Protein AF-A0A937SSM0-F1 (afdb_monomer_lite)

pLDDT: mean 74.32, std 18.33, range [33.81, 95.62]

Foldseek 3Di:
DDDPPVPPPVPVPLPPLLVLLVVLCVLLLHDSLLLLQLLVCVVVVDGDDPVVSVVQVVCCVPVVDHDPSSSVVSVVSVVCVVVVNDDSVVSVRDPNPDPPCPPCNVVVVVVVVVVVVVVVVVVVPPPPVVVVPPPPQDDDDDDCPPVVVVVCVVVVHDDDDSVVRVPDPDDDDDDDDDD

Sequence (179 aa):
MRLLRPDIDEIDEVPDDCRQVIKAADALGIGEYDFFKLAYRHWSGREIDDKRLEKAFVAYMFYQKIPPWARHFARRVETLDLYGRLDPKALGAPPRRLPPPPENGRLSLALMAAAMIIFFTALANTDSDLIDTASVGCPGATGMRFFETWAYMISGKRPPPCDAYRRLPDELPGDDGGK

Radius of gyration: 32.9 Å; chains: 1; bounding box: 80×63×78 Å

Secondary structure (DSSP, 8-state):
-------S-------HHHHHHHHHHHHHT--HHHHHHHHHHHHHSSPPPHHHHHHHHHHHHHH----HHHHHHHHHHHHHHHTT---TTTTTPPPP-PPPPPTTHHHHHHHHHHHHHHHHHHHHS--THHHHT----SSS-SS-HHHHHHHHHHHTPPPPPGGGGGG------------

Structure (mmCIF, N/CA/C/O backbone):
data_AF-A0A937SSM0-F1
#
_entry.id   AF-A0A937SSM0-F1
#
loop_
_atom_site.group_PDB
_atom_site.id
_atom_site.type_symbol
_atom_site.label_atom_id
_atom_site.label_alt_id
_atom_site.label_comp_id
_atom_site.label_asym_id
_atom_site.label_entity_id
_atom_site.label_seq_id
_atom_site.pdbx_PDB_ins_code
_atom_site.Cartn_x
_atom_site.Cartn_y
_atom_site.Cartn_z
_atom_site.occupancy
_atom_site.B_iso_or_equiv
_atom_site.auth_seq_id
_atom_site.auth_comp_id
_atom_site.auth_asym_id
_atom_site.auth_atom_id
_atom_site.pdbx_PDB_model_num
ATOM 1 N N . MET A 1 1 ? -36.282 -12.442 -37.070 1.00 43.47 1 MET A N 1
ATOM 2 C CA . MET A 1 1 ? -34.929 -13.014 -36.915 1.00 43.47 1 MET A CA 1
ATOM 3 C C . MET A 1 1 ? -33.992 -11.867 -36.556 1.00 43.47 1 MET A C 1
ATOM 5 O O . MET A 1 1 ? -33.577 -11.128 -37.435 1.00 43.47 1 MET A O 1
ATOM 9 N N . ARG A 1 2 ? -33.799 -11.609 -35.257 1.00 46.62 2 ARG A N 1
ATOM 10 C CA . ARG A 1 2 ? -32.932 -10.538 -34.746 1.00 46.62 2 ARG A CA 1
ATOM 11 C C . ARG A 1 2 ? -31.809 -11.248 -34.003 1.00 46.62 2 ARG A C 1
ATOM 13 O O . ARG A 1 2 ? -32.086 -11.964 -33.046 1.00 46.62 2 ARG A O 1
ATOM 20 N N . LEU A 1 3 ? -30.595 -11.147 -34.532 1.00 50.75 3 LEU A N 1
ATOM 21 C CA . LEU A 1 3 ? -29.396 -11.688 -33.909 1.00 50.75 3 LEU A CA 1
ATOM 22 C C . LEU A 1 3 ? -29.218 -10.974 -32.565 1.00 50.75 3 LEU A C 1
ATOM 24 O O . LEU A 1 3 ? -28.873 -9.795 -32.539 1.00 50.75 3 LEU A O 1
ATOM 28 N N . LEU A 1 4 ? -29.499 -11.678 -31.468 1.00 50.88 4 LEU A N 1
ATOM 29 C CA . LEU A 1 4 ? -28.948 -11.356 -30.158 1.00 50.88 4 LEU A CA 1
ATOM 30 C C . LEU A 1 4 ? -27.438 -11.581 -30.279 1.00 50.88 4 LEU A C 1
ATOM 32 O O . LEU A 1 4 ? -26.962 -12.704 -30.126 1.00 50.88 4 LEU A O 1
ATOM 36 N N . ARG A 1 5 ? -26.691 -10.531 -30.630 1.00 51.12 5 ARG A N 1
ATOM 37 C CA . ARG A 1 5 ? -25.309 -10.451 -30.162 1.00 51.12 5 ARG A CA 1
ATOM 38 C C . ARG A 1 5 ? -25.419 -10.308 -28.645 1.00 51.12 5 ARG A C 1
ATOM 40 O O . ARG A 1 5 ? -26.101 -9.378 -28.219 1.00 51.12 5 ARG A O 1
ATOM 47 N N . PRO A 1 6 ? -24.845 -11.205 -27.833 1.00 51.69 6 PRO A N 1
ATOM 48 C CA . PRO A 1 6 ? -24.523 -10.812 -26.476 1.00 51.69 6 PRO A CA 1
ATOM 49 C C . PRO A 1 6 ? -23.529 -9.656 -26.616 1.00 51.69 6 PRO A C 1
ATOM 51 O O . PRO A 1 6 ? -22.446 -9.833 -27.181 1.00 51.69 6 PRO A O 1
ATOM 54 N N . ASP A 1 7 ? -23.973 -8.455 -26.246 1.00 54.31 7 ASP A N 1
ATOM 55 C CA . ASP A 1 7 ? -23.088 -7.308 -26.139 1.00 54.31 7 ASP A CA 1
ATOM 56 C C . ASP A 1 7 ? -21.990 -7.647 -25.134 1.00 54.31 7 ASP A C 1
ATOM 58 O O . ASP A 1 7 ? -22.179 -8.367 -24.151 1.00 54.31 7 ASP A O 1
ATOM 62 N N . ILE A 1 8 ? -20.803 -7.199 -25.498 1.00 59.50 8 ILE A N 1
ATOM 63 C CA . ILE A 1 8 ? -19.500 -7.547 -24.954 1.00 59.50 8 ILE A CA 1
ATOM 64 C C . ILE A 1 8 ? -19.301 -6.717 -23.672 1.00 59.50 8 ILE A C 1
ATOM 66 O O . ILE A 1 8 ? -18.355 -5.947 -23.552 1.00 59.50 8 ILE A O 1
ATOM 70 N N . ASP A 1 9 ? -20.244 -6.861 -22.739 1.00 50.72 9 ASP A N 1
ATOM 71 C CA . ASP A 1 9 ? -20.314 -6.128 -21.470 1.00 50.72 9 ASP A CA 1
ATOM 72 C C . ASP A 1 9 ? -20.063 -7.049 -20.265 1.00 50.72 9 ASP A C 1
ATOM 74 O O . ASP A 1 9 ? -20.101 -6.609 -19.122 1.00 50.72 9 ASP A O 1
ATOM 78 N N . GLU A 1 10 ? -19.727 -8.322 -20.495 1.00 51.94 10 GLU A N 1
ATOM 79 C CA . GLU A 1 10 ? -19.066 -9.172 -19.495 1.00 51.94 10 GLU A CA 1
ATOM 80 C C . GLU A 1 10 ? -17.566 -8.822 -19.458 1.00 51.94 10 GLU A C 1
ATOM 82 O O . GLU A 1 10 ? -16.677 -9.651 -19.635 1.00 51.94 10 GLU A O 1
ATOM 87 N N . ILE A 1 11 ? -17.280 -7.526 -19.314 1.00 54.94 11 ILE A N 1
ATOM 88 C CA . ILE A 1 11 ? -15.980 -7.052 -18.858 1.00 54.94 11 ILE A CA 1
ATOM 89 C C . ILE A 1 11 ? -15.889 -7.551 -17.423 1.00 54.94 11 ILE A C 1
ATOM 91 O O . ILE A 1 11 ? -16.809 -7.289 -16.656 1.00 54.94 11 ILE A O 1
ATOM 95 N N . ASP A 1 12 ? -14.819 -8.268 -17.081 1.00 50.62 12 ASP A N 1
ATOM 96 C CA . ASP A 1 12 ? -14.438 -8.621 -15.711 1.00 50.62 12 ASP A CA 1
ATOM 97 C C . ASP A 1 12 ? -14.648 -7.416 -14.770 1.00 50.62 12 ASP A C 1
ATOM 99 O O . ASP A 1 12 ? -13.766 -6.569 -14.585 1.00 50.62 12 ASP A O 1
ATOM 103 N N . GLU A 1 13 ? -15.846 -7.294 -14.194 1.00 55.97 13 GLU A N 1
ATOM 104 C CA . GLU A 1 13 ? -16.161 -6.266 -13.222 1.00 55.97 13 GLU A CA 1
ATOM 105 C C . GLU A 1 13 ? -15.435 -6.677 -11.954 1.00 55.97 13 GLU A C 1
ATOM 107 O O . GLU A 1 13 ? -15.909 -7.503 -11.174 1.00 55.97 13 GLU A O 1
ATOM 112 N N . VAL A 1 14 ? -14.251 -6.099 -11.745 1.00 60.19 14 VAL A N 1
ATOM 113 C CA . VAL A 1 14 ? -13.619 -6.120 -10.430 1.00 60.19 14 VAL A CA 1
ATOM 114 C C . VAL A 1 14 ? -14.696 -5.694 -9.428 1.00 60.19 14 VAL A C 1
ATOM 116 O O . VAL A 1 14 ? -15.203 -4.571 -9.556 1.00 60.19 14 VAL A O 1
ATOM 119 N N . PRO A 1 15 ? -15.059 -6.549 -8.449 1.00 69.81 15 PRO A N 1
ATOM 120 C CA . PRO A 1 15 ? -16.133 -6.265 -7.517 1.00 69.81 15 PRO A CA 1
ATOM 121 C C . PRO A 1 15 ? -15.937 -4.878 -6.922 1.00 69.81 15 PRO A C 1
ATOM 123 O O . PRO A 1 15 ? -14.824 -4.533 -6.514 1.00 69.81 15 PRO A O 1
ATOM 126 N N . ASP A 1 16 ? -17.004 -4.080 -6.875 1.00 79.38 16 ASP A N 1
ATOM 127 C CA . ASP A 1 16 ? -16.950 -2.669 -6.468 1.00 79.38 16 ASP A CA 1
ATOM 128 C C . ASP A 1 16 ? -16.172 -2.468 -5.155 1.00 79.38 16 ASP A C 1
ATOM 130 O O . ASP A 1 16 ? -15.379 -1.539 -5.006 1.00 79.38 16 ASP A O 1
ATOM 134 N N . ASP A 1 17 ? -16.304 -3.429 -4.239 1.00 81.88 17 ASP A N 1
ATOM 135 C CA . ASP A 1 17 ? -15.614 -3.430 -2.956 1.00 81.88 17 ASP A CA 1
ATOM 136 C C . ASP A 1 17 ? -14.083 -3.589 -3.070 1.00 81.88 17 ASP A C 1
ATOM 138 O O . ASP A 1 17 ? -13.355 -2.998 -2.273 1.00 81.88 17 ASP A O 1
ATOM 142 N N . CYS A 1 18 ? -13.561 -4.357 -4.037 1.00 86.06 18 CYS A N 1
ATOM 143 C CA . CYS A 1 18 ? -12.114 -4.477 -4.282 1.00 86.06 18 CYS A CA 1
ATOM 144 C C . CYS A 1 18 ? -11.549 -3.134 -4.724 1.00 86.06 18 CYS A C 1
ATOM 146 O O . CYS A 1 18 ? -10.534 -2.677 -4.198 1.00 86.06 18 CYS A O 1
ATOM 148 N N . ARG A 1 19 ? -12.265 -2.446 -5.615 1.00 88.12 19 ARG A N 1
ATOM 149 C CA . ARG A 1 19 ? -11.894 -1.102 -6.051 1.00 88.12 19 ARG A CA 1
ATOM 150 C C . ARG A 1 19 ? -11.922 -0.100 -4.893 1.00 88.12 19 ARG A C 1
ATOM 152 O O . ARG A 1 19 ? -11.024 0.735 -4.807 1.00 88.12 19 ARG A O 1
ATOM 159 N N . GLN A 1 20 ? -12.901 -0.200 -3.990 1.00 89.81 20 GLN A N 1
ATOM 160 C CA . GLN A 1 20 ? -12.967 0.630 -2.777 1.00 89.81 20 GLN A CA 1
ATOM 161 C C . GLN A 1 20 ? -11.757 0.404 -1.863 1.00 89.81 20 GLN A C 1
ATOM 163 O O . GLN A 1 20 ? -11.177 1.367 -1.369 1.00 89.81 20 GLN A O 1
ATOM 168 N N . VAL A 1 21 ? -11.339 -0.849 -1.656 1.00 91.25 21 VAL A N 1
ATOM 169 C CA . VAL A 1 21 ? -10.160 -1.174 -0.835 1.00 91.25 21 VAL A CA 1
ATOM 170 C C . VAL A 1 21 ? -8.882 -0.596 -1.442 1.00 91.25 21 VAL A C 1
ATOM 172 O O . VAL A 1 21 ? -8.114 0.039 -0.723 1.00 91.25 21 VAL A O 1
ATOM 175 N N . ILE A 1 22 ? -8.682 -0.756 -2.753 1.00 90.56 22 ILE A N 1
ATOM 176 C CA . ILE A 1 22 ? -7.508 -0.221 -3.461 1.00 90.56 22 ILE A CA 1
ATOM 177 C C . ILE A 1 22 ? -7.466 1.307 -3.346 1.00 90.56 22 ILE A C 1
ATOM 179 O O . ILE A 1 22 ? -6.449 1.870 -2.941 1.00 90.56 22 ILE A O 1
ATOM 183 N N . LYS A 1 23 ? -8.588 1.984 -3.629 1.00 90.81 23 LYS A N 1
ATOM 184 C CA . LYS A 1 23 ? -8.690 3.445 -3.493 1.00 90.81 23 LYS A CA 1
ATOM 185 C C . LYS A 1 23 ? -8.424 3.911 -2.065 1.00 90.81 23 LYS A C 1
ATOM 187 O O . LYS A 1 23 ? -7.684 4.866 -1.865 1.00 90.81 23 LYS A O 1
ATOM 192 N N . ALA A 1 24 ? -8.995 3.232 -1.072 1.00 91.44 24 ALA A N 1
ATOM 193 C CA . ALA A 1 24 ? -8.803 3.576 0.331 1.00 91.44 24 ALA A CA 1
ATOM 194 C C . ALA A 1 24 ? -7.348 3.376 0.788 1.00 91.44 24 ALA A C 1
ATOM 196 O O . ALA A 1 24 ? -6.826 4.187 1.554 1.00 91.44 24 ALA A O 1
ATOM 197 N N . ALA A 1 25 ? -6.683 2.317 0.322 1.00 91.38 25 ALA A N 1
ATOM 198 C CA . ALA A 1 25 ? -5.274 2.073 0.612 1.00 91.38 25 ALA A CA 1
ATOM 199 C C . ALA A 1 25 ? -4.375 3.158 -0.004 1.00 91.38 25 ALA A C 1
ATOM 201 O O . ALA A 1 25 ? -3.494 3.677 0.685 1.00 91.38 25 ALA A O 1
ATOM 202 N N . ASP A 1 26 ? -4.640 3.560 -1.252 1.00 89.38 26 ASP A N 1
ATOM 203 C CA . ASP A 1 26 ? -3.871 4.618 -1.915 1.00 89.38 26 ASP A CA 1
ATOM 204 C C . ASP A 1 26 ? -4.119 6.001 -1.298 1.00 89.38 26 ASP A C 1
ATOM 206 O O . ASP A 1 26 ? -3.160 6.731 -1.046 1.00 89.38 26 ASP A O 1
ATOM 210 N N . ALA A 1 27 ? -5.366 6.318 -0.925 1.00 87.94 27 ALA A N 1
ATOM 211 C CA . ALA A 1 27 ? -5.706 7.545 -0.198 1.00 87.94 27 ALA A CA 1
ATOM 212 C C . ALA A 1 27 ? -4.972 7.639 1.155 1.00 87.94 27 ALA A C 1
ATOM 214 O O . ALA A 1 27 ? -4.540 8.711 1.578 1.00 87.94 27 ALA A O 1
ATOM 215 N N . LEU A 1 28 ? -4.764 6.501 1.826 1.00 88.00 28 LEU A N 1
ATOM 216 C CA . LEU A 1 28 ? -3.950 6.411 3.043 1.00 88.00 28 LEU A CA 1
ATOM 217 C C . LEU A 1 28 ? -2.439 6.365 2.773 1.00 88.00 28 LEU A C 1
ATOM 219 O O . LEU A 1 28 ? -1.648 6.520 3.705 1.00 88.00 28 LEU A O 1
ATOM 223 N N . GLY A 1 29 ? -2.026 6.146 1.526 1.00 86.19 29 GLY A N 1
ATOM 224 C CA . GLY A 1 29 ? -0.632 6.000 1.131 1.00 86.19 29 GLY A CA 1
ATOM 225 C C . GLY A 1 29 ? 0.037 4.734 1.669 1.00 86.19 29 GLY A C 1
ATOM 226 O O . GLY A 1 29 ? 1.245 4.744 1.901 1.00 86.19 29 GLY A O 1
ATOM 227 N N . ILE A 1 30 ? -0.720 3.658 1.881 1.00 90.19 30 ILE A N 1
ATOM 228 C CA . ILE A 1 30 ? -0.220 2.387 2.426 1.00 90.19 30 ILE A CA 1
ATOM 229 C C . ILE A 1 30 ? -0.450 1.234 1.452 1.00 90.19 30 ILE A C 1
ATOM 231 O O . ILE A 1 30 ? -1.295 1.311 0.566 1.00 90.19 30 ILE A O 1
ATOM 235 N N . GLY A 1 31 ? 0.304 0.145 1.619 1.00 89.38 31 GLY A N 1
ATOM 236 C CA . GLY A 1 31 ? 0.050 -1.081 0.866 1.00 89.38 31 GLY A CA 1
ATOM 237 C C . GLY A 1 31 ? -1.251 -1.756 1.305 1.00 89.38 31 GLY A C 1
ATOM 238 O O . GLY A 1 31 ? -1.680 -1.617 2.450 1.00 89.38 31 GLY A O 1
ATOM 239 N N . GLU A 1 32 ? -1.857 -2.548 0.422 1.00 91.19 32 GLU A N 1
ATOM 240 C CA . GLU A 1 32 ? -3.101 -3.279 0.710 1.00 91.19 32 GLU A CA 1
ATOM 241 C C . GLU A 1 32 ? -2.951 -4.245 1.898 1.00 91.19 32 GLU A C 1
ATOM 243 O O . GLU A 1 32 ? -3.849 -4.371 2.728 1.00 91.19 32 GLU A O 1
ATOM 248 N N . TYR A 1 33 ? -1.788 -4.882 2.047 1.00 91.38 33 TYR A N 1
ATOM 249 C CA . TYR A 1 33 ? -1.510 -5.748 3.195 1.00 91.38 33 TYR A CA 1
ATOM 250 C C . TYR A 1 33 ? -1.517 -4.971 4.526 1.00 91.38 33 TYR A C 1
ATOM 252 O O . TYR A 1 33 ? -2.155 -5.381 5.501 1.00 91.38 33 TYR A O 1
ATOM 260 N N . ASP A 1 34 ? -0.869 -3.801 4.552 1.00 90.94 34 ASP A N 1
ATOM 261 C CA . ASP A 1 34 ? -0.860 -2.907 5.716 1.00 90.94 34 ASP A CA 1
ATOM 262 C C . ASP A 1 34 ? -2.257 -2.336 5.991 1.00 90.94 34 ASP A C 1
ATOM 264 O O . ASP A 1 34 ? -2.653 -2.195 7.150 1.00 90.94 34 ASP A O 1
ATOM 268 N N . PHE A 1 35 ? -3.036 -2.069 4.938 1.00 93.12 35 PHE A N 1
ATOM 269 C CA . PHE A 1 35 ? -4.435 -1.668 5.048 1.00 93.12 35 PHE A CA 1
ATOM 270 C C . PHE A 1 35 ? -5.269 -2.735 5.759 1.00 93.12 35 PHE A C 1
ATOM 272 O O . PHE A 1 35 ? -6.041 -2.407 6.661 1.00 93.12 35 PHE A O 1
ATOM 279 N N . PHE A 1 36 ? -5.086 -4.017 5.429 1.00 94.00 36 PHE A N 1
ATOM 280 C CA . PHE A 1 36 ? -5.801 -5.098 6.106 1.00 94.00 36 PHE A CA 1
ATOM 281 C C . PHE A 1 36 ? -5.414 -5.191 7.590 1.00 94.00 36 PHE A C 1
ATOM 283 O O . PHE A 1 36 ? -6.283 -5.296 8.461 1.00 94.00 36 PHE A O 1
ATOM 290 N N . LYS A 1 37 ? -4.118 -5.084 7.903 1.00 92.69 37 LYS A N 1
ATOM 291 C CA . LYS A 1 37 ? -3.634 -5.052 9.291 1.00 92.69 37 LYS A CA 1
ATOM 292 C C . LYS A 1 37 ? -4.244 -3.882 10.072 1.00 92.69 37 LYS A C 1
ATOM 294 O O . LYS A 1 37 ? -4.689 -4.051 11.210 1.00 92.69 37 LYS A O 1
ATOM 299 N N . LEU A 1 38 ? -4.315 -2.709 9.443 1.00 92.44 38 LEU A N 1
ATOM 300 C CA . LEU A 1 38 ? -4.880 -1.494 10.021 1.00 92.44 38 LEU A CA 1
ATOM 301 C C . LEU A 1 38 ? -6.391 -1.603 10.255 1.00 92.44 38 LEU A C 1
ATOM 303 O O . LEU A 1 38 ? -6.876 -1.276 11.341 1.00 92.44 38 LEU A O 1
ATOM 307 N N . ALA A 1 39 ? -7.129 -2.083 9.256 1.00 93.75 39 ALA A N 1
ATOM 308 C CA . ALA A 1 39 ? -8.574 -2.241 9.315 1.00 93.75 39 ALA A CA 1
ATOM 309 C C . ALA A 1 39 ? -8.987 -3.220 10.421 1.00 93.75 39 ALA A C 1
ATOM 311 O O . ALA A 1 39 ? -9.915 -2.939 11.182 1.00 93.75 39 ALA A O 1
ATOM 312 N N . TYR A 1 40 ? -8.262 -4.335 10.569 1.00 92.94 40 TYR A N 1
ATOM 313 C CA . TYR A 1 40 ? -8.510 -5.274 11.659 1.00 92.94 40 TYR A CA 1
ATOM 314 C C . TYR A 1 40 ? -8.254 -4.637 13.027 1.00 92.94 40 TYR A C 1
ATOM 316 O O . TYR A 1 40 ? -9.085 -4.770 13.924 1.00 92.94 40 TYR A O 1
ATOM 324 N N . ARG A 1 41 ? -7.160 -3.877 13.178 1.00 92.12 41 ARG A N 1
ATOM 325 C CA . ARG A 1 41 ? -6.847 -3.164 14.426 1.00 92.12 41 ARG A CA 1
ATOM 326 C C . ARG A 1 41 ? -7.955 -2.188 14.824 1.00 92.12 41 ARG A C 1
ATOM 328 O O . ARG A 1 41 ? -8.309 -2.129 15.998 1.00 92.12 41 ARG A O 1
ATOM 335 N N . HIS A 1 42 ? -8.528 -1.462 13.863 1.00 90.75 42 HIS A N 1
ATOM 336 C CA . HIS A 1 42 ? -9.670 -0.565 14.101 1.00 90.75 42 HIS A CA 1
ATOM 337 C C . HIS A 1 42 ? -10.960 -1.308 14.449 1.00 90.75 42 HIS A C 1
ATOM 339 O O . HIS A 1 42 ? -11.773 -0.786 15.206 1.00 90.75 42 HIS A O 1
ATOM 345 N N . TRP A 1 43 ? -11.161 -2.509 13.908 1.00 92.31 43 TRP A N 1
ATOM 346 C CA . TRP A 1 43 ? -12.365 -3.296 14.160 1.00 92.31 43 TRP A CA 1
ATOM 347 C C . TRP A 1 43 ? -12.324 -4.048 15.496 1.00 92.31 43 TRP A C 1
ATOM 349 O O . TRP A 1 43 ? -13.290 -4.003 16.252 1.00 92.31 43 TRP A O 1
ATOM 359 N N . SER A 1 44 ? -11.220 -4.735 15.803 1.00 90.56 44 SER A N 1
ATOM 360 C CA . SER A 1 44 ? -11.113 -5.593 16.990 1.00 90.56 44 SER A CA 1
ATOM 361 C C . SER A 1 44 ? -10.396 -4.938 18.174 1.00 90.56 44 SER A C 1
ATOM 363 O O . SER A 1 44 ? -10.345 -5.533 19.251 1.00 90.56 44 SER A O 1
ATOM 365 N N . GLY A 1 45 ? -9.759 -3.778 17.975 1.00 90.12 45 GLY A N 1
ATOM 366 C CA . GLY A 1 45 ? -8.915 -3.121 18.979 1.00 90.12 45 GLY A CA 1
ATOM 367 C C . GLY A 1 45 ? -7.638 -3.896 19.336 1.00 90.12 45 GLY A C 1
ATOM 368 O O . GLY A 1 45 ? -7.009 -3.604 20.349 1.00 90.12 45 GLY A O 1
ATOM 369 N N . ARG A 1 46 ? -7.265 -4.915 18.549 1.00 90.44 46 ARG A N 1
ATOM 370 C CA . ARG A 1 46 ? -6.109 -5.797 18.792 1.00 90.44 46 ARG A CA 1
ATOM 371 C C . ARG A 1 46 ? -5.299 -5.977 17.516 1.00 90.44 46 ARG A C 1
ATOM 373 O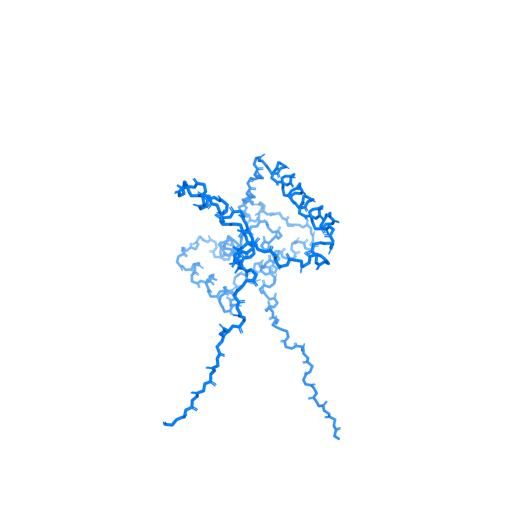 O . ARG A 1 46 ? -5.825 -5.809 16.420 1.00 90.44 46 ARG A O 1
ATOM 380 N N . GLU A 1 47 ? -4.039 -6.365 17.661 1.00 88.81 47 GLU A N 1
ATOM 381 C CA . GLU A 1 47 ? -3.244 -6.806 16.518 1.00 88.81 47 GLU A CA 1
ATOM 382 C C . GLU A 1 47 ? -3.707 -8.188 16.039 1.00 88.81 47 GLU A C 1
ATOM 384 O O . GLU A 1 47 ? -4.122 -9.041 16.830 1.00 88.81 47 GLU A O 1
ATOM 389 N N . ILE A 1 48 ? -3.694 -8.378 14.721 1.00 90.06 48 ILE A N 1
ATOM 390 C CA . ILE A 1 48 ? -4.001 -9.657 14.087 1.00 90.06 48 ILE A CA 1
ATOM 391 C C . ILE A 1 48 ? -2.757 -10.547 14.090 1.00 90.06 48 ILE A C 1
ATOM 393 O O . ILE A 1 48 ? -1.644 -10.060 13.920 1.00 90.06 48 ILE A O 1
ATOM 397 N N . ASP A 1 49 ? -2.962 -11.850 14.255 1.00 92.69 49 ASP A N 1
ATOM 398 C CA . ASP A 1 49 ? -1.924 -12.852 14.014 1.00 92.69 49 ASP A CA 1
ATOM 399 C C . ASP A 1 49 ? -1.579 -12.915 12.517 1.00 92.69 49 ASP A C 1
ATOM 401 O O . ASP A 1 49 ? -2.484 -12.999 11.679 1.00 92.69 49 ASP A O 1
ATOM 405 N N . ASP A 1 50 ? -0.288 -12.906 12.179 1.00 90.88 50 ASP A N 1
ATOM 406 C CA . ASP A 1 50 ? 0.174 -12.792 10.789 1.00 90.88 50 ASP A CA 1
ATOM 407 C C . ASP A 1 50 ? -0.353 -13.933 9.902 1.00 90.88 50 ASP A C 1
ATOM 409 O O . ASP A 1 50 ? -0.774 -13.681 8.775 1.00 90.88 50 ASP A O 1
ATOM 413 N N . LYS A 1 51 ? -0.472 -15.167 10.417 1.00 91.81 51 LYS A N 1
ATOM 414 C CA . LYS A 1 51 ? -1.017 -16.296 9.634 1.00 91.81 51 LYS A CA 1
ATOM 415 C C . LYS A 1 51 ? -2.499 -16.114 9.313 1.00 91.81 51 LYS A C 1
ATOM 417 O O . LYS A 1 51 ? -2.977 -16.515 8.249 1.00 91.81 51 LYS A O 1
ATOM 422 N N . ARG A 1 52 ? -3.264 -15.530 10.242 1.00 92.38 52 ARG A N 1
ATOM 423 C CA . ARG A 1 52 ? -4.692 -15.236 10.029 1.00 92.38 52 ARG A CA 1
ATOM 424 C C . ARG A 1 52 ? -4.876 -14.099 9.031 1.00 92.38 52 ARG A C 1
ATOM 426 O O . ARG A 1 52 ? -5.796 -14.171 8.215 1.00 92.38 52 ARG A O 1
ATOM 433 N N . LEU A 1 53 ? -4.014 -13.086 9.099 1.00 93.06 53 LEU A N 1
ATOM 434 C CA . LEU A 1 53 ? -3.992 -11.977 8.152 1.00 93.06 53 LEU A CA 1
ATOM 435 C C . LEU A 1 53 ? -3.644 -12.463 6.746 1.00 93.06 53 LEU A C 1
ATOM 437 O O . LEU A 1 53 ? -4.392 -12.188 5.813 1.00 93.06 53 LEU A O 1
ATOM 441 N N . GLU A 1 54 ? -2.576 -13.245 6.613 1.00 93.50 54 GLU A N 1
ATOM 442 C CA . GLU A 1 54 ? -2.132 -13.825 5.348 1.00 93.50 54 GLU A CA 1
ATOM 443 C C . GLU A 1 54 ? -3.240 -14.660 4.705 1.00 93.50 54 GLU A C 1
ATOM 445 O O . GLU A 1 54 ? -3.582 -14.444 3.547 1.00 93.50 54 GLU A O 1
ATOM 450 N N . LYS A 1 55 ? -3.901 -15.540 5.468 1.00 93.25 55 LYS A N 1
ATOM 451 C CA . LYS A 1 55 ? -5.025 -16.334 4.951 1.00 93.25 55 LYS A CA 1
ATOM 452 C C . LYS A 1 55 ? -6.161 -15.460 4.406 1.00 93.25 55 LYS A C 1
ATOM 454 O O . LYS A 1 55 ? -6.746 -15.791 3.375 1.00 93.25 55 LYS A O 1
ATOM 459 N N . ALA A 1 56 ? -6.492 -14.368 5.095 1.00 91.81 56 ALA A N 1
ATOM 460 C CA . ALA A 1 56 ? -7.514 -13.429 4.637 1.00 91.81 56 ALA A CA 1
ATOM 461 C C . ALA A 1 56 ? -7.057 -12.651 3.392 1.00 91.81 56 ALA A C 1
ATOM 463 O O . ALA A 1 56 ? -7.849 -12.449 2.475 1.00 91.81 56 ALA A O 1
ATOM 464 N N . PHE A 1 57 ? -5.786 -12.257 3.343 1.00 93.19 57 PHE A N 1
ATOM 465 C CA . PHE A 1 57 ? -5.202 -11.516 2.232 1.00 93.19 57 PHE A CA 1
ATOM 466 C C . PHE A 1 57 ? -5.076 -12.370 0.963 1.00 93.19 57 PHE A C 1
ATOM 468 O O . PHE A 1 57 ? -5.479 -11.938 -0.111 1.00 93.19 57 PHE A O 1
ATOM 475 N N . VAL A 1 58 ? -4.629 -13.621 1.085 1.00 93.94 58 VAL A N 1
ATOM 476 C CA . VAL A 1 58 ? -4.613 -14.608 -0.008 1.00 93.94 58 VAL A CA 1
ATOM 477 C C . VAL A 1 58 ? -6.030 -14.825 -0.542 1.00 93.94 58 VAL A C 1
ATOM 479 O O . VAL A 1 58 ? -6.247 -14.816 -1.751 1.00 93.94 58 VAL A O 1
ATOM 482 N N . ALA A 1 59 ? -7.027 -14.957 0.340 1.00 91.69 59 ALA A N 1
ATOM 483 C CA . ALA A 1 59 ? -8.413 -15.100 -0.098 1.00 91.69 59 ALA A CA 1
ATOM 484 C C . ALA A 1 59 ? -8.924 -13.869 -0.872 1.00 91.69 59 ALA A C 1
ATOM 486 O O . ALA A 1 59 ? -9.673 -14.013 -1.839 1.00 91.69 59 ALA A O 1
ATOM 487 N N . TYR A 1 60 ? -8.494 -12.675 -0.468 1.00 91.06 60 TYR A N 1
ATOM 488 C CA . TYR A 1 60 ? -8.759 -11.434 -1.184 1.00 91.06 60 TYR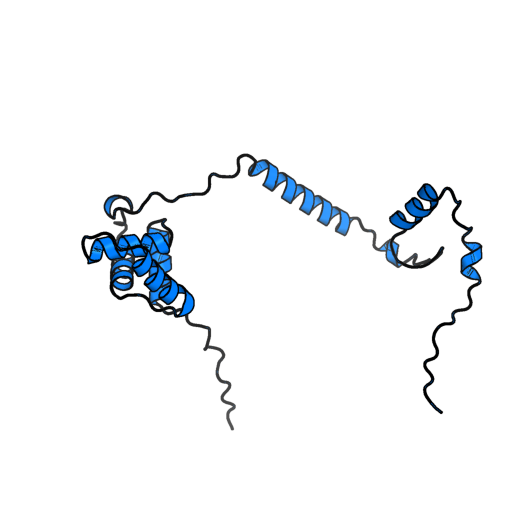 A CA 1
ATOM 489 C C . TYR A 1 60 ? -8.067 -11.401 -2.556 1.00 91.06 60 TYR A C 1
ATOM 491 O O . TYR A 1 60 ? -8.737 -11.125 -3.544 1.00 91.06 60 TYR A O 1
ATOM 499 N N . MET A 1 61 ? -6.782 -11.753 -2.651 1.00 89.19 61 MET A N 1
ATOM 500 C CA . MET A 1 61 ? -6.048 -11.705 -3.921 1.00 89.19 61 MET A CA 1
ATOM 501 C C . MET A 1 61 ? -6.572 -12.702 -4.960 1.00 89.19 61 MET A C 1
ATOM 503 O O . MET A 1 61 ? -6.712 -12.348 -6.125 1.00 89.19 61 MET A O 1
ATOM 507 N N . PHE A 1 62 ? -6.861 -13.943 -4.554 1.00 89.81 62 PHE A N 1
ATOM 508 C CA . PHE A 1 62 ? -7.226 -15.006 -5.500 1.00 89.81 62 PHE A CA 1
ATOM 509 C C . PHE A 1 62 ? -8.726 -15.117 -5.761 1.00 89.81 62 PHE A C 1
ATOM 511 O O . PHE A 1 62 ? -9.125 -15.518 -6.848 1.00 89.81 62 PHE A O 1
ATOM 518 N N . TYR A 1 63 ? -9.560 -14.794 -4.771 1.00 88.62 63 TYR A N 1
ATOM 519 C CA . TYR A 1 63 ? -11.012 -14.962 -4.882 1.00 88.62 63 TYR A CA 1
ATOM 520 C C . TYR A 1 63 ? -11.776 -13.641 -4.808 1.00 88.62 63 TYR A C 1
ATOM 522 O O . TYR A 1 63 ? -13.003 -13.677 -4.744 1.00 88.62 63 TYR A O 1
ATOM 530 N N . GLN A 1 64 ? -11.082 -12.497 -4.729 1.00 87.69 64 GLN A N 1
ATOM 531 C CA . GLN A 1 64 ? -11.691 -11.168 -4.564 1.00 87.69 64 GLN A CA 1
ATOM 532 C C . GLN A 1 64 ? -12.668 -11.104 -3.371 1.00 87.69 64 GLN A C 1
ATOM 534 O O . GLN A 1 64 ? -13.595 -10.295 -3.315 1.00 87.69 64 GLN A O 1
ATOM 539 N N . LYS A 1 65 ? -12.458 -11.973 -2.367 1.00 87.31 65 LYS A N 1
ATOM 540 C CA . LYS A 1 65 ? -13.291 -12.059 -1.165 1.00 87.31 65 LYS A CA 1
ATOM 541 C C . LYS A 1 65 ? -12.737 -11.151 -0.085 1.00 87.31 65 LYS A C 1
ATOM 543 O O . LYS A 1 65 ? -11.802 -11.506 0.631 1.00 87.31 65 LYS A O 1
ATOM 548 N N . ILE A 1 66 ? -13.363 -9.992 0.063 1.00 89.12 66 ILE A N 1
ATOM 549 C CA . ILE A 1 66 ? -12.987 -9.022 1.087 1.00 89.12 66 ILE A CA 1
ATOM 550 C C . ILE A 1 66 ? -13.670 -9.368 2.412 1.00 89.12 66 ILE A C 1
ATOM 552 O O . ILE A 1 66 ? -14.897 -9.514 2.458 1.00 89.12 66 ILE A O 1
ATOM 556 N N . PRO A 1 67 ? -12.917 -9.466 3.519 1.00 91.31 67 PRO A N 1
ATOM 557 C CA . PRO A 1 67 ? -13.517 -9.662 4.823 1.00 91.31 67 PRO A CA 1
ATOM 558 C C . PRO A 1 67 ? -14.351 -8.433 5.248 1.00 91.31 67 PRO A C 1
ATOM 560 O O . PRO A 1 67 ? -13.964 -7.295 4.970 1.00 91.31 67 PRO A O 1
ATOM 563 N N . PRO A 1 68 ? -15.471 -8.619 5.977 1.00 91.06 68 PRO A N 1
ATOM 564 C CA . PRO A 1 68 ? -16.404 -7.532 6.297 1.00 91.06 68 PRO A CA 1
ATOM 565 C C . PRO A 1 68 ? -15.768 -6.317 6.986 1.00 91.06 68 PRO A C 1
ATOM 567 O O . PRO A 1 68 ? -16.149 -5.180 6.714 1.00 91.06 68 PRO A O 1
ATOM 570 N N . TRP A 1 69 ? -14.775 -6.545 7.849 1.00 92.94 69 TRP A N 1
ATOM 571 C CA . TRP A 1 69 ? -14.059 -5.477 8.547 1.00 92.94 69 TRP A CA 1
ATOM 572 C C . TRP A 1 69 ? -13.231 -4.602 7.593 1.00 92.94 69 TRP A C 1
ATOM 574 O O . TRP A 1 69 ? -13.219 -3.384 7.755 1.00 92.94 69 TRP A O 1
ATOM 584 N N . ALA A 1 70 ? -12.607 -5.186 6.564 1.00 93.31 70 ALA A N 1
ATOM 585 C CA . ALA A 1 70 ? -11.842 -4.442 5.561 1.00 93.31 70 ALA A CA 1
ATOM 586 C C . ALA A 1 70 ? -12.775 -3.600 4.686 1.00 93.31 70 ALA A C 1
ATOM 588 O O . ALA A 1 70 ? -12.513 -2.421 4.465 1.00 93.31 70 ALA A O 1
ATOM 589 N N . ARG A 1 71 ? -13.912 -4.175 4.274 1.00 92.62 71 ARG A N 1
ATOM 590 C CA . ARG A 1 71 ? -14.952 -3.468 3.510 1.00 92.62 71 ARG A CA 1
ATOM 591 C C . ARG A 1 71 ? -15.511 -2.272 4.285 1.00 92.62 71 ARG A C 1
ATOM 593 O O . ARG A 1 71 ? -15.614 -1.175 3.745 1.00 92.62 71 ARG A O 1
ATOM 600 N N . HIS A 1 72 ? -15.857 -2.463 5.559 1.00 91.94 72 HIS A N 1
ATOM 601 C CA . HIS A 1 72 ? -16.376 -1.376 6.392 1.00 91.94 72 HIS A CA 1
ATOM 602 C C . HIS A 1 72 ? -15.334 -0.267 6.595 1.00 91.94 72 HIS A C 1
ATOM 604 O O . HIS A 1 72 ? -15.663 0.919 6.559 1.00 91.94 72 HIS A O 1
ATOM 610 N N . PHE A 1 73 ? -14.069 -0.643 6.788 1.00 93.62 73 PHE A N 1
ATOM 611 C CA . PHE A 1 73 ? -12.988 0.324 6.923 1.00 93.62 73 PHE A CA 1
ATOM 612 C C . PHE A 1 73 ? -12.747 1.110 5.625 1.00 93.62 73 PHE A C 1
ATOM 614 O O . PHE A 1 73 ? -12.636 2.331 5.689 1.00 93.62 73 PHE A O 1
ATOM 621 N N . ALA A 1 74 ? -12.769 0.454 4.459 1.00 93.00 74 ALA A N 1
ATOM 622 C CA . ALA A 1 74 ? -12.621 1.109 3.156 1.00 93.00 74 ALA A CA 1
ATOM 623 C C . ALA A 1 74 ? -13.683 2.191 2.927 1.00 93.00 74 ALA A C 1
ATOM 625 O O . ALA A 1 74 ? -13.340 3.335 2.641 1.00 93.00 74 ALA A O 1
ATOM 626 N N . ARG A 1 75 ? -14.959 1.877 3.180 1.00 91.50 75 ARG A N 1
ATOM 627 C CA . ARG A 1 75 ? -16.061 2.850 3.058 1.00 91.50 75 ARG A CA 1
ATOM 628 C C . ARG A 1 75 ? -15.901 4.042 3.996 1.00 91.50 75 ARG A C 1
ATOM 630 O O . ARG A 1 75 ? -16.192 5.176 3.624 1.00 91.50 75 ARG A O 1
ATOM 637 N N . ARG A 1 76 ? -15.424 3.802 5.222 1.00 91.56 76 ARG A N 1
ATOM 638 C CA . ARG A 1 76 ? -15.143 4.876 6.184 1.00 91.56 76 ARG A CA 1
ATOM 639 C C . ARG A 1 76 ? -14.007 5.779 5.698 1.00 91.56 76 ARG A C 1
ATOM 641 O O . ARG A 1 76 ? -14.116 6.992 5.847 1.00 91.56 76 ARG A O 1
ATOM 648 N N . VAL A 1 77 ? -12.939 5.207 5.145 1.00 91.12 77 VAL A N 1
ATOM 649 C CA . VAL A 1 77 ? -11.805 5.962 4.591 1.00 91.12 77 VAL A CA 1
ATOM 650 C C . VAL A 1 77 ? -12.248 6.796 3.394 1.00 91.12 77 VAL A C 1
ATOM 652 O O . VAL A 1 77 ? -11.995 7.993 3.387 1.00 91.12 77 VAL A O 1
ATOM 655 N N . GLU A 1 78 ? -12.982 6.209 2.451 1.00 90.00 78 GLU A N 1
ATOM 656 C CA . GLU A 1 78 ? -13.522 6.921 1.287 1.00 90.00 78 GLU A CA 1
ATOM 657 C C . GLU A 1 78 ? -14.450 8.069 1.706 1.00 90.00 78 GLU A C 1
ATOM 659 O O . GLU A 1 78 ? -14.336 9.183 1.207 1.00 90.00 78 GLU A O 1
ATOM 664 N N . THR A 1 79 ? -15.306 7.845 2.707 1.00 89.44 79 THR A N 1
ATOM 665 C CA . THR A 1 79 ? -16.151 8.910 3.267 1.00 89.44 79 THR A CA 1
ATOM 666 C C . THR A 1 79 ? -15.304 10.050 3.844 1.00 89.44 79 THR A C 1
ATOM 668 O O . THR A 1 79 ? -15.599 11.218 3.611 1.00 89.44 79 THR A O 1
ATOM 671 N N . LEU A 1 80 ? -14.241 9.742 4.595 1.00 88.31 80 LEU A N 1
ATOM 672 C CA . LEU A 1 80 ? -13.345 10.758 5.163 1.00 88.31 80 LEU A CA 1
ATOM 673 C C . LEU A 1 80 ? -12.566 11.521 4.087 1.00 88.31 80 LEU A C 1
ATOM 675 O O . LEU A 1 80 ? -12.355 12.726 4.244 1.00 88.31 80 LEU A O 1
ATOM 679 N N . ASP A 1 81 ? -12.169 10.831 3.022 1.00 88.69 81 ASP A N 1
ATOM 680 C CA . ASP A 1 81 ? -11.471 11.401 1.872 1.00 88.69 81 ASP A CA 1
ATOM 681 C C . ASP A 1 81 ? -12.366 12.383 1.106 1.00 88.69 81 ASP A C 1
ATOM 683 O O . ASP A 1 81 ? -11.980 13.528 0.881 1.00 88.69 81 ASP A O 1
ATOM 687 N N . LEU A 1 82 ? -13.624 12.005 0.847 1.00 87.62 82 LEU A N 1
ATOM 688 C CA . LEU A 1 82 ? -14.622 12.873 0.208 1.00 87.62 82 LEU A CA 1
ATOM 689 C C . LEU A 1 82 ? -14.874 14.177 0.980 1.00 87.62 82 LEU A C 1
ATOM 691 O O . LEU A 1 82 ? -15.121 15.218 0.375 1.00 87.62 82 LEU A O 1
ATOM 695 N N . TYR A 1 83 ? -14.800 14.142 2.313 1.00 88.75 83 TYR A N 1
ATOM 696 C CA . TYR A 1 83 ? -14.936 15.337 3.153 1.00 88.75 83 TYR A CA 1
ATOM 697 C C . TYR A 1 83 ? -13.619 16.103 3.361 1.00 88.75 83 TYR A C 1
ATOM 699 O O . TYR A 1 83 ? -13.612 17.089 4.099 1.00 88.75 83 TYR A O 1
ATOM 707 N N . GLY A 1 84 ? -12.503 15.659 2.771 1.00 84.62 84 GLY A N 1
ATOM 708 C CA . GLY A 1 84 ? -11.182 16.264 2.964 1.00 84.62 84 GLY A CA 1
ATOM 709 C C . GLY A 1 84 ? -10.670 16.172 4.407 1.00 84.62 84 GLY A C 1
ATOM 710 O O . GLY A 1 84 ? -9.844 16.976 4.831 1.00 84.62 84 GLY A O 1
ATOM 711 N N . ARG A 1 85 ? -11.190 15.220 5.194 1.00 82.94 85 ARG A N 1
ATOM 712 C CA . ARG A 1 85 ? -10.844 15.003 6.612 1.00 82.94 85 ARG A CA 1
ATOM 713 C C . ARG A 1 85 ? -9.963 13.776 6.815 1.00 82.94 85 ARG A C 1
ATOM 715 O O . ARG A 1 85 ? -9.814 13.309 7.947 1.00 82.94 85 ARG A O 1
ATOM 722 N N . LEU A 1 86 ? -9.425 13.220 5.734 1.00 84.75 86 LEU A N 1
ATOM 723 C CA . LEU A 1 86 ? -8.547 12.072 5.806 1.00 84.75 86 LEU A CA 1
ATOM 724 C C . LEU A 1 86 ? -7.197 12.499 6.387 1.00 84.75 86 LEU A C 1
ATOM 726 O O . LEU A 1 86 ? -6.387 13.131 5.717 1.00 84.75 86 LEU A O 1
ATOM 730 N N . ASP A 1 87 ? -6.962 12.141 7.648 1.00 83.06 87 ASP A N 1
ATOM 731 C CA . ASP A 1 87 ? -5.641 12.221 8.265 1.00 83.06 87 ASP A CA 1
ATOM 732 C C . ASP A 1 87 ? -5.076 10.799 8.435 1.00 83.06 87 ASP A C 1
ATOM 734 O O . ASP A 1 87 ? -5.482 10.068 9.352 1.00 83.06 87 ASP A O 1
ATOM 738 N N . PRO A 1 88 ? -4.130 10.385 7.569 1.00 81.31 88 PRO A N 1
ATOM 739 C CA . PRO A 1 88 ? -3.505 9.069 7.644 1.00 81.31 88 PRO A CA 1
ATOM 740 C C . PRO A 1 88 ? -2.810 8.828 8.988 1.00 81.31 88 PRO A C 1
ATOM 742 O O . PRO A 1 88 ? -2.837 7.712 9.512 1.00 81.31 88 PRO A O 1
ATOM 745 N N . LYS A 1 89 ? -2.227 9.875 9.590 1.00 80.62 89 LYS A N 1
ATOM 746 C CA . LYS A 1 89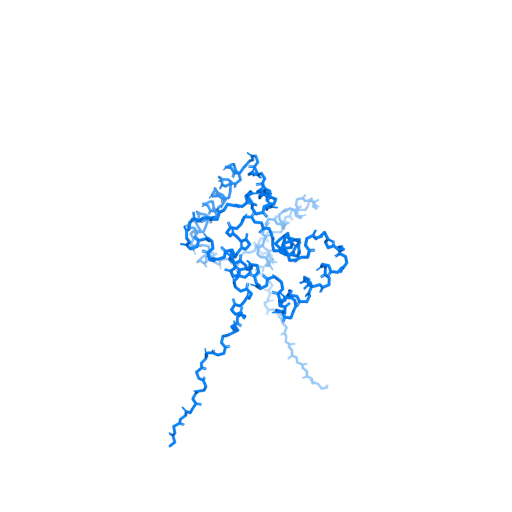 ? -1.516 9.758 10.869 1.00 80.62 89 LYS A CA 1
ATOM 747 C C . LYS A 1 89 ? -2.492 9.536 12.016 1.00 80.62 89 LYS A C 1
ATOM 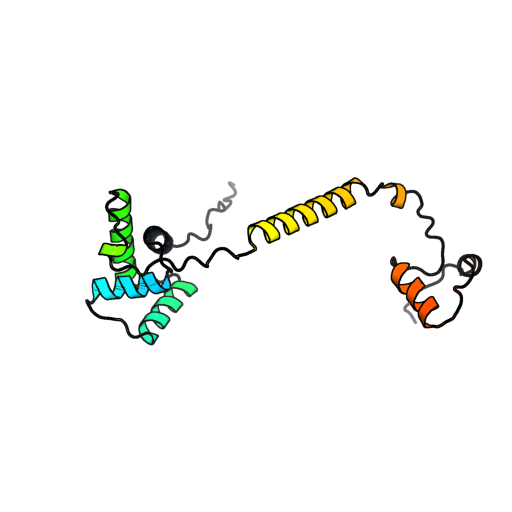749 O O . LYS A 1 89 ? -2.249 8.659 12.842 1.00 80.62 89 LYS A O 1
ATOM 754 N N . ALA A 1 90 ? -3.615 10.255 12.034 1.00 80.12 90 ALA A N 1
ATOM 755 C CA . ALA A 1 90 ? -4.670 10.047 13.029 1.00 80.12 90 ALA A CA 1
ATOM 756 C C . ALA A 1 90 ? -5.299 8.648 12.934 1.00 80.12 90 ALA A C 1
ATOM 758 O O . ALA A 1 90 ? -5.689 8.065 13.945 1.00 80.12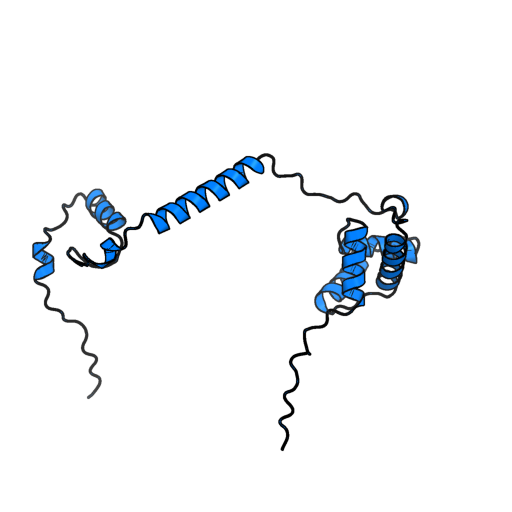 90 ALA A O 1
ATOM 759 N N . LEU A 1 91 ? -5.367 8.077 11.728 1.00 81.81 91 LEU A N 1
ATOM 760 C CA . LEU A 1 91 ? -5.832 6.706 11.521 1.00 81.81 91 LEU A CA 1
ATOM 761 C C . LEU A 1 91 ? -4.784 5.652 11.905 1.00 81.81 91 LEU A C 1
ATOM 763 O O . LEU A 1 91 ? -5.127 4.474 12.005 1.00 81.81 91 LEU A O 1
ATOM 767 N N . GLY A 1 92 ? -3.543 6.054 12.187 1.00 81.38 92 GLY A N 1
ATOM 768 C CA . GLY A 1 92 ? -2.445 5.164 12.551 1.00 81.38 92 GLY A CA 1
ATOM 769 C C . GLY A 1 92 ? -1.882 4.390 11.360 1.00 81.38 92 GLY A C 1
ATOM 770 O O . GLY A 1 92 ? -1.387 3.274 11.548 1.00 81.38 92 GLY A O 1
ATOM 771 N N . ALA A 1 93 ? -2.000 4.951 10.154 1.00 80.56 93 ALA A N 1
ATOM 772 C CA . ALA A 1 93 ? -1.378 4.414 8.956 1.00 80.56 93 ALA A CA 1
ATOM 773 C C . ALA A 1 93 ? 0.155 4.562 9.055 1.00 80.56 93 ALA A C 1
ATOM 775 O O . ALA A 1 93 ? 0.640 5.637 9.428 1.00 80.56 93 ALA A O 1
ATOM 776 N N . PRO A 1 94 ? 0.939 3.505 8.767 1.00 77.56 94 PRO A N 1
ATOM 777 C CA . PRO A 1 94 ? 2.390 3.630 8.692 1.00 77.56 94 PRO A CA 1
ATOM 778 C C . PRO A 1 94 ? 2.793 4.627 7.591 1.00 77.56 94 PRO A C 1
ATOM 780 O O . PRO A 1 94 ? 2.086 4.754 6.591 1.00 77.56 94 PRO A O 1
ATOM 783 N N . PRO A 1 95 ? 3.927 5.336 7.737 1.00 72.25 95 PRO A N 1
ATOM 784 C CA . PRO A 1 95 ? 4.410 6.224 6.688 1.00 72.25 95 PRO A CA 1
ATOM 785 C C . PRO A 1 95 ? 4.662 5.427 5.404 1.00 72.25 95 PRO A C 1
ATOM 787 O O . PRO A 1 95 ? 5.264 4.349 5.448 1.00 72.25 95 PRO A O 1
ATOM 790 N N . ARG A 1 96 ? 4.223 5.976 4.263 1.00 69.50 96 ARG A N 1
ATOM 791 C CA . ARG A 1 96 ? 4.464 5.396 2.937 1.00 69.50 96 ARG A CA 1
ATOM 792 C C . ARG A 1 96 ? 5.957 5.119 2.794 1.00 69.50 96 ARG A C 1
ATOM 794 O O . ARG A 1 96 ? 6.766 6.048 2.823 1.00 69.50 96 ARG A O 1
ATOM 801 N N . ARG A 1 97 ? 6.332 3.849 2.626 1.00 64.38 97 ARG A N 1
ATOM 802 C CA . ARG A 1 97 ? 7.686 3.481 2.198 1.00 64.38 97 ARG A CA 1
ATOM 803 C C . ARG A 1 97 ? 7.800 3.830 0.724 1.00 64.38 97 ARG A C 1
ATOM 805 O O . ARG A 1 97 ? 7.645 2.972 -0.138 1.00 64.38 97 ARG A O 1
ATOM 812 N N . LEU A 1 98 ? 7.992 5.111 0.429 1.00 62.84 98 LEU A N 1
ATOM 813 C CA . LEU A 1 98 ? 8.388 5.502 -0.911 1.00 62.84 98 LEU A CA 1
ATOM 814 C C . LEU A 1 98 ? 9.791 4.917 -1.120 1.00 62.84 98 LEU A C 1
ATOM 816 O O . LEU A 1 98 ? 10.667 5.208 -0.297 1.00 62.84 98 LEU A O 1
ATOM 820 N N . PRO A 1 99 ? 10.020 4.059 -2.134 1.00 65.50 99 PRO A N 1
ATOM 821 C CA . PRO A 1 99 ? 11.381 3.664 -2.453 1.00 65.50 99 PRO A CA 1
ATOM 822 C C . PRO A 1 99 ? 12.178 4.956 -2.662 1.00 65.50 99 PRO A C 1
ATOM 824 O O . PRO A 1 99 ? 11.674 5.860 -3.343 1.00 65.50 99 PRO A O 1
ATOM 827 N N . PRO A 1 100 ? 13.357 5.107 -2.028 1.00 65.81 100 PRO A N 1
ATOM 828 C CA . PRO A 1 100 ? 14.155 6.300 -2.238 1.00 65.81 100 PRO A CA 1
ATOM 829 C C . PRO A 1 100 ? 14.374 6.442 -3.746 1.00 65.81 100 PRO A C 1
ATOM 831 O O . PRO A 1 100 ? 14.629 5.430 -4.413 1.00 65.81 100 PRO A O 1
ATOM 834 N N . PRO A 1 101 ? 14.216 7.654 -4.309 1.00 64.81 101 PRO A N 1
ATOM 835 C CA . PRO A 1 101 ? 14.511 7.857 -5.715 1.00 64.81 101 PRO A CA 1
ATOM 836 C C . PRO A 1 101 ? 15.930 7.328 -5.963 1.00 64.81 101 PRO A C 1
ATOM 838 O O . PRO A 1 101 ? 16.818 7.627 -5.158 1.00 64.81 101 PRO A O 1
ATOM 841 N N . PRO A 1 102 ? 16.154 6.502 -7.003 1.00 69.38 102 PRO A N 1
ATOM 842 C CA . PRO A 1 102 ? 17.485 5.984 -7.272 1.00 69.38 102 PRO A CA 1
ATOM 843 C C . PRO A 1 102 ? 18.437 7.174 -7.383 1.00 69.38 102 PRO A C 1
ATOM 845 O O . PRO A 1 102 ? 18.135 8.140 -8.083 1.00 69.38 102 PRO A O 1
ATOM 848 N N . GLU A 1 103 ? 19.564 7.120 -6.673 1.00 72.75 103 GLU A N 1
ATOM 849 C CA . GLU A 1 103 ? 20.531 8.226 -6.559 1.00 72.75 103 GLU A CA 1
ATOM 850 C C . GLU A 1 103 ? 20.975 8.736 -7.945 1.00 72.75 103 GLU A C 1
ATOM 852 O O . GLU A 1 103 ? 21.127 9.933 -8.184 1.00 72.75 103 GLU A O 1
ATOM 857 N N . ASN A 1 104 ? 21.012 7.819 -8.916 1.00 81.44 104 ASN A N 1
ATOM 858 C CA . ASN A 1 104 ? 21.366 8.066 -10.311 1.00 81.44 104 ASN A CA 1
ATOM 859 C C . ASN A 1 104 ? 20.137 8.215 -11.220 1.00 81.44 104 ASN A C 1
ATOM 861 O O . ASN A 1 104 ? 20.237 7.999 -12.427 1.00 81.44 104 ASN A O 1
ATOM 865 N N . GLY A 1 105 ? 18.958 8.527 -10.682 1.00 74.94 105 GLY A N 1
ATOM 866 C CA . GLY A 1 105 ? 17.692 8.502 -11.418 1.00 74.94 105 GLY A CA 1
ATOM 867 C C . GLY A 1 105 ? 17.704 9.414 -12.641 1.00 74.94 105 GLY A C 1
ATOM 868 O O . GLY A 1 105 ? 17.299 8.998 -13.722 1.00 74.94 105 GLY A O 1
ATOM 869 N N . ARG A 1 106 ? 18.276 10.618 -12.506 1.00 79.25 106 ARG A N 1
ATOM 870 C CA . ARG A 1 106 ? 18.439 11.571 -13.620 1.00 79.25 106 ARG A CA 1
ATOM 871 C C . ARG A 1 106 ? 19.437 11.071 -14.665 1.00 79.25 106 ARG A C 1
ATOM 873 O O . ARG A 1 106 ? 19.180 11.216 -15.853 1.00 79.25 106 ARG A O 1
ATOM 880 N N . LEU A 1 107 ? 20.540 10.458 -14.229 1.00 86.69 107 LEU A N 1
ATOM 881 C CA . LEU A 1 107 ? 21.555 9.886 -15.118 1.00 86.69 107 LEU A CA 1
ATOM 882 C C . LEU A 1 107 ? 21.004 8.675 -15.885 1.00 86.69 107 LEU A C 1
ATOM 884 O O . LEU A 1 107 ? 21.221 8.550 -17.081 1.00 86.69 107 LEU A O 1
ATOM 888 N N . SER A 1 108 ? 20.231 7.824 -15.213 1.00 83.56 108 SER A N 1
ATOM 889 C CA . SER A 1 108 ? 19.591 6.642 -15.801 1.00 83.56 108 SER A CA 1
ATOM 890 C C . SER A 1 108 ? 18.526 7.040 -16.827 1.00 83.56 108 SER A C 1
ATOM 892 O O . SER A 1 108 ? 18.479 6.475 -17.915 1.00 83.56 108 SER A O 1
ATOM 894 N N . LEU A 1 109 ? 17.719 8.065 -16.522 1.00 86.56 109 LEU A N 1
ATOM 895 C CA . LEU A 1 109 ? 16.768 8.661 -17.467 1.00 86.56 109 LEU A CA 1
ATOM 896 C C . LEU A 1 109 ? 17.475 9.272 -18.679 1.00 86.56 109 LEU A C 1
ATOM 898 O O . LEU A 1 109 ? 17.038 9.068 -19.808 1.00 86.56 109 LEU A O 1
ATOM 902 N N . ALA A 1 110 ? 18.578 9.987 -18.451 1.00 90.38 110 ALA A N 1
ATOM 903 C CA . ALA A 1 110 ? 19.375 10.569 -19.523 1.00 90.38 110 ALA A CA 1
ATOM 904 C C . ALA A 1 110 ? 20.006 9.490 -20.415 1.00 90.38 110 ALA A C 1
ATOM 906 O O . ALA A 1 110 ? 19.961 9.618 -21.634 1.00 90.38 110 ALA A O 1
ATOM 907 N N . LEU A 1 111 ? 20.532 8.409 -19.831 1.00 94.00 111 LEU A N 1
ATOM 908 C CA . LEU A 1 111 ? 21.079 7.271 -20.574 1.00 94.00 111 LEU A CA 1
ATOM 909 C C . LEU A 1 111 ? 20.005 6.557 -21.398 1.00 94.00 111 LEU A C 1
ATOM 911 O O . LEU A 1 111 ? 20.245 6.261 -22.563 1.00 94.00 111 LEU A O 1
ATOM 915 N N . MET A 1 112 ? 18.816 6.332 -20.833 1.00 92.94 112 MET A N 1
ATOM 916 C CA . MET A 1 112 ? 17.686 5.749 -21.565 1.00 92.94 112 MET A CA 1
ATOM 917 C C . MET A 1 112 ? 17.240 6.639 -22.725 1.00 92.94 112 MET A C 1
ATOM 919 O O . MET A 1 112 ? 17.068 6.153 -23.840 1.00 92.94 112 MET A O 1
ATOM 923 N N . ALA A 1 113 ? 17.096 7.945 -22.492 1.00 94.31 113 ALA A N 1
ATOM 924 C CA . ALA A 1 113 ? 16.737 8.894 -23.539 1.00 94.31 113 ALA A CA 1
ATOM 925 C C . ALA A 1 113 ? 17.810 8.951 -24.635 1.00 94.31 113 ALA A C 1
ATOM 927 O O . ALA A 1 113 ? 17.478 8.913 -25.815 1.00 94.31 113 ALA A O 1
ATOM 928 N N . ALA A 1 114 ? 19.092 8.973 -24.262 1.00 95.62 114 ALA A N 1
ATOM 929 C CA . ALA A 1 114 ? 20.202 8.953 -25.206 1.00 95.62 114 ALA A CA 1
ATOM 930 C C . ALA A 1 114 ? 20.229 7.656 -26.025 1.00 95.62 114 ALA A C 1
ATOM 932 O O . ALA A 1 114 ? 20.343 7.720 -27.242 1.00 95.62 114 ALA A O 1
ATOM 933 N N . ALA A 1 115 ? 20.064 6.491 -25.392 1.00 95.44 115 ALA A N 1
ATOM 934 C CA . ALA A 1 115 ? 19.996 5.206 -26.083 1.00 95.44 115 ALA A CA 1
ATOM 935 C C . ALA A 1 115 ? 18.801 5.138 -27.044 1.00 95.44 115 ALA A C 1
ATOM 937 O O . ALA A 1 115 ? 18.950 4.685 -28.175 1.00 95.44 115 ALA A O 1
ATOM 938 N N . MET A 1 116 ? 17.638 5.644 -26.625 1.00 95.38 116 MET A N 1
ATOM 939 C CA . MET A 1 116 ? 16.445 5.726 -27.465 1.00 95.38 116 MET A CA 1
ATOM 940 C C . MET A 1 116 ? 16.675 6.654 -28.665 1.00 95.38 116 MET A C 1
ATOM 942 O O . MET A 1 116 ? 16.351 6.285 -29.788 1.00 95.38 116 MET A O 1
ATOM 946 N N . ILE A 1 117 ? 17.292 7.820 -28.454 1.00 95.56 117 ILE A N 1
ATOM 947 C CA . ILE A 1 117 ? 17.658 8.749 -29.530 1.00 95.56 117 ILE A CA 1
ATOM 948 C C . ILE A 1 117 ? 18.663 8.098 -30.482 1.00 95.56 117 ILE A C 1
ATOM 950 O O . ILE A 1 117 ? 18.444 8.156 -31.681 1.00 95.56 117 ILE A O 1
ATOM 954 N N . ILE A 1 118 ? 19.715 7.443 -29.978 1.00 93.81 118 ILE A N 1
ATOM 955 C CA . ILE A 1 118 ? 20.704 6.719 -30.797 1.00 93.81 118 ILE A CA 1
ATOM 956 C C . ILE A 1 118 ? 20.031 5.614 -31.616 1.00 93.81 118 ILE A C 1
ATOM 958 O O . ILE A 1 118 ? 20.350 5.426 -32.785 1.00 93.81 118 ILE A O 1
ATOM 962 N N . PHE A 1 119 ? 19.087 4.887 -31.023 1.00 91.62 119 PHE A N 1
ATOM 963 C CA . PHE A 1 119 ? 18.332 3.856 -31.723 1.00 91.62 119 PHE A CA 1
ATOM 964 C C . PHE A 1 119 ? 17.456 4.456 -32.830 1.00 91.62 119 PHE A C 1
ATOM 966 O O . PHE A 1 119 ? 17.505 3.997 -33.968 1.00 91.62 119 PHE A O 1
ATOM 973 N N . PHE A 1 120 ? 16.714 5.527 -32.539 1.00 90.88 120 PHE A N 1
ATOM 974 C CA . PHE A 1 120 ? 15.900 6.216 -33.541 1.00 90.88 120 PHE A CA 1
ATOM 975 C C . PHE A 1 120 ? 16.740 6.873 -34.635 1.00 90.88 120 PHE A C 1
ATOM 977 O O . PHE A 1 120 ? 16.346 6.835 -35.795 1.00 90.88 120 PHE A O 1
ATOM 984 N N . THR A 1 121 ? 17.904 7.438 -34.311 1.00 86.38 121 THR A N 1
ATOM 985 C CA . THR A 1 121 ? 18.813 7.979 -35.324 1.00 86.38 121 THR A CA 1
ATOM 986 C C . THR A 1 121 ? 19.452 6.863 -36.138 1.00 86.38 121 THR A C 1
ATOM 988 O O . THR A 1 121 ? 19.607 7.040 -37.336 1.00 86.38 121 THR A O 1
ATOM 991 N N . ALA A 1 122 ? 19.767 5.700 -35.566 1.00 82.69 122 ALA A N 1
ATOM 992 C CA . ALA A 1 122 ? 20.228 4.544 -36.336 1.00 82.69 122 ALA A CA 1
ATOM 993 C C . ALA A 1 122 ? 19.143 4.025 -37.299 1.00 82.69 122 ALA A C 1
ATOM 995 O O . ALA A 1 122 ? 19.443 3.701 -38.445 1.00 82.69 122 ALA A O 1
ATOM 996 N N . LEU A 1 123 ? 17.877 4.008 -36.871 1.00 80.69 123 LEU A N 1
ATOM 997 C CA . LEU A 1 123 ? 16.743 3.668 -37.737 1.00 80.69 123 LEU A CA 1
ATOM 998 C C . LEU A 1 123 ? 16.461 4.734 -38.806 1.00 80.69 123 LEU A C 1
ATOM 1000 O O . LEU A 1 123 ? 16.045 4.399 -39.904 1.00 80.69 123 LEU A O 1
ATOM 1004 N N . ALA A 1 124 ? 16.678 6.014 -38.505 1.00 81.00 124 ALA A N 1
ATOM 1005 C CA . ALA A 1 124 ? 16.446 7.099 -39.459 1.00 81.00 124 ALA A CA 1
ATOM 1006 C C . ALA A 1 124 ? 17.609 7.295 -40.448 1.00 81.00 124 ALA A C 1
ATOM 1008 O O . ALA A 1 124 ? 17.383 7.749 -41.562 1.00 81.00 124 ALA A O 1
ATOM 1009 N N . ASN A 1 125 ? 18.842 6.969 -40.042 1.00 73.19 125 ASN A N 1
ATOM 1010 C CA . ASN A 1 125 ? 20.049 7.052 -40.875 1.00 73.19 125 ASN A CA 1
ATOM 1011 C C . ASN A 1 125 ? 20.410 5.716 -41.538 1.00 73.19 125 ASN A C 1
ATOM 1013 O O . ASN A 1 125 ? 21.450 5.619 -42.188 1.00 73.19 125 ASN A O 1
ATOM 1017 N N . THR A 1 126 ? 19.604 4.667 -41.360 1.00 65.75 126 THR A N 1
ATOM 1018 C CA . THR A 1 126 ? 19.715 3.495 -42.227 1.00 65.75 126 THR A CA 1
ATOM 1019 C C . THR A 1 126 ? 19.114 3.883 -43.569 1.00 65.75 126 THR A C 1
ATOM 1021 O O . THR A 1 126 ? 17.918 3.730 -43.804 1.00 65.75 126 THR A O 1
ATOM 1024 N N . ASP A 1 127 ? 19.967 4.427 -44.443 1.00 55.28 127 ASP A N 1
ATOM 1025 C CA . ASP A 1 127 ? 19.680 4.503 -45.869 1.00 55.28 127 ASP A CA 1
ATOM 1026 C C . ASP A 1 127 ? 19.213 3.113 -46.303 1.00 55.28 127 ASP A C 1
ATOM 1028 O O . ASP A 1 127 ? 19.925 2.109 -46.182 1.00 55.28 127 ASP A O 1
ATOM 1032 N N . SER A 1 128 ? 17.971 3.051 -46.777 1.00 53.34 128 SER A N 1
ATOM 1033 C CA . SER A 1 128 ? 17.360 1.827 -47.302 1.00 53.34 128 SER A CA 1
ATOM 1034 C C . SER A 1 128 ? 18.055 1.335 -48.583 1.00 53.34 128 SER A C 1
ATOM 1036 O O . SER A 1 128 ? 17.681 0.302 -49.132 1.00 53.34 128 SER A O 1
ATOM 1038 N N . ASP A 1 129 ? 19.132 2.004 -48.999 1.00 48.09 129 ASP A N 1
ATOM 1039 C CA . ASP A 1 129 ? 20.062 1.596 -50.052 1.00 48.09 129 ASP A CA 1
ATOM 1040 C C . ASP A 1 129 ? 20.814 0.293 -49.726 1.00 48.09 129 ASP A C 1
ATOM 1042 O O . ASP A 1 129 ? 21.393 -0.334 -50.619 1.00 48.09 129 ASP A O 1
ATOM 1046 N N . LEU A 1 130 ? 20.759 -0.188 -48.474 1.00 49.75 130 LEU A N 1
ATOM 1047 C CA . LEU A 1 130 ? 21.240 -1.534 -48.142 1.00 49.75 130 LEU A CA 1
ATOM 1048 C C . LEU A 1 130 ? 20.352 -2.656 -48.715 1.00 49.75 130 LEU A C 1
ATOM 1050 O O . LEU A 1 130 ? 20.762 -3.816 -48.696 1.00 49.75 130 LEU A O 1
ATOM 1054 N N . ILE A 1 131 ? 19.149 -2.333 -49.206 1.00 45.78 131 ILE A N 1
ATOM 1055 C CA . ILE A 1 131 ? 18.240 -3.304 -49.830 1.00 45.78 131 ILE A CA 1
ATOM 1056 C C . ILE A 1 131 ? 18.420 -3.326 -51.359 1.00 45.78 131 ILE A C 1
ATOM 1058 O O . ILE A 1 131 ? 18.289 -4.393 -51.956 1.00 45.78 131 ILE A O 1
ATOM 1062 N N . ASP A 1 132 ? 18.825 -2.216 -51.991 1.00 45.56 132 ASP A N 1
ATOM 1063 C CA . ASP A 1 132 ? 18.945 -2.129 -53.462 1.00 45.56 132 ASP A CA 1
ATOM 1064 C C . ASP A 1 132 ? 20.345 -2.475 -54.009 1.00 45.56 132 ASP A C 1
ATOM 1066 O O . ASP A 1 132 ? 20.568 -2.590 -55.213 1.00 45.56 132 ASP A O 1
ATOM 1070 N N . THR A 1 133 ? 21.300 -2.759 -53.120 1.00 42.41 133 THR A N 1
ATOM 1071 C CA . THR A 1 133 ? 22.526 -3.494 -53.465 1.00 42.41 133 THR A CA 1
ATOM 1072 C C . THR A 1 133 ? 22.572 -4.823 -52.732 1.00 42.41 133 THR A C 1
ATOM 1074 O O . THR A 1 133 ? 23.565 -5.209 -52.115 1.00 42.41 133 THR A O 1
ATOM 1077 N N . ALA A 1 134 ? 21.504 -5.602 -52.887 1.00 41.38 134 ALA A N 1
ATOM 1078 C CA . ALA A 1 134 ? 21.573 -7.045 -52.745 1.00 41.38 134 ALA A CA 1
ATOM 1079 C C . ALA A 1 134 ? 22.463 -7.662 -53.851 1.00 41.38 134 ALA A C 1
ATOM 1081 O O . ALA A 1 134 ? 22.063 -8.583 -54.555 1.00 41.38 134 ALA A O 1
ATOM 1082 N N . SER A 1 135 ? 23.737 -7.253 -53.937 1.00 42.84 135 SER A N 1
ATOM 1083 C CA . SER A 1 135 ? 24.795 -8.243 -54.074 1.00 42.84 135 SER A CA 1
ATOM 1084 C C . SER A 1 135 ? 24.913 -8.952 -52.726 1.00 42.84 135 SER A C 1
ATOM 1086 O O . SER A 1 135 ? 25.829 -8.738 -51.928 1.00 42.84 135 SER A O 1
ATOM 1088 N N . VAL A 1 136 ? 23.959 -9.850 -52.503 1.00 51.09 136 VAL A N 1
ATOM 1089 C CA . VAL A 1 136 ? 24.254 -11.158 -51.934 1.00 51.09 136 VAL A CA 1
ATOM 1090 C C . VAL A 1 136 ? 25.461 -11.670 -52.728 1.00 51.09 136 VAL A C 1
ATOM 1092 O O . VAL A 1 136 ? 25.331 -12.059 -53.882 1.00 51.09 136 VAL A O 1
ATOM 1095 N N . GLY A 1 137 ? 26.670 -11.468 -52.202 1.00 50.84 137 GLY A N 1
ATOM 1096 C CA . GLY A 1 137 ? 27.827 -11.316 -53.090 1.00 50.84 137 GLY A CA 1
ATOM 1097 C C . GLY A 1 137 ? 29.173 -11.695 -52.499 1.00 50.84 137 GLY A C 1
ATOM 1098 O O . GLY A 1 137 ? 30.183 -11.172 -52.955 1.00 50.84 137 GLY A O 1
ATOM 1099 N N . CYS A 1 138 ? 29.168 -12.647 -51.560 1.00 55.22 138 CYS A N 1
ATOM 1100 C CA . CYS A 1 138 ? 30.287 -13.493 -51.113 1.00 55.22 138 CYS A CA 1
ATOM 1101 C C . CYS A 1 138 ? 31.030 -13.097 -49.817 1.00 55.22 138 CYS A C 1
ATOM 1103 O O . CYS A 1 138 ? 31.234 -11.909 -49.558 1.00 55.22 138 CYS A O 1
ATOM 1105 N N . PRO A 1 139 ? 31.532 -14.096 -49.049 1.00 49.91 139 PRO A N 1
ATOM 1106 C CA . PRO A 1 139 ? 31.501 -15.546 -49.320 1.00 49.91 139 PRO A CA 1
ATOM 1107 C C . PRO A 1 139 ? 30.799 -16.370 -48.205 1.00 49.91 139 PRO A C 1
ATOM 1109 O O . PRO A 1 139 ? 31.451 -16.710 -47.225 1.00 49.91 139 PRO A O 1
ATOM 1112 N N . GLY A 1 140 ? 29.512 -16.745 -48.373 1.00 52.41 140 GLY A N 1
ATOM 1113 C CA . GLY A 1 140 ? 28.948 -17.922 -47.666 1.00 52.41 140 GLY A CA 1
ATOM 1114 C C . GLY A 1 140 ? 27.744 -17.793 -46.710 1.00 52.41 140 GLY A C 1
ATOM 1115 O O . GLY A 1 140 ? 27.603 -18.641 -45.845 1.00 52.41 140 GLY A O 1
ATOM 1116 N N . ALA A 1 141 ? 26.864 -16.802 -46.887 1.00 52.94 141 ALA A N 1
ATOM 1117 C CA . ALA A 1 141 ? 25.436 -16.826 -46.514 1.00 52.94 141 ALA A CA 1
ATOM 1118 C C . ALA A 1 141 ? 25.017 -17.185 -45.061 1.00 52.94 141 ALA A C 1
ATOM 1120 O O . ALA A 1 141 ? 24.396 -18.211 -44.818 1.00 52.94 141 ALA A O 1
ATOM 1121 N N . THR A 1 142 ? 25.200 -16.267 -44.105 1.00 49.41 142 THR A N 1
ATOM 1122 C CA . THR A 1 142 ? 24.158 -15.888 -43.115 1.00 49.41 142 THR A CA 1
ATOM 1123 C C . THR A 1 142 ? 24.551 -14.577 -42.422 1.00 49.41 142 THR A C 1
ATOM 1125 O O . THR A 1 142 ? 25.247 -14.572 -41.419 1.00 49.41 142 THR A O 1
ATOM 1128 N N . GLY A 1 143 ? 24.112 -13.443 -42.979 1.00 52.41 143 GLY A N 1
ATOM 1129 C CA . GLY A 1 143 ? 23.822 -12.170 -42.288 1.00 52.41 143 GLY A CA 1
ATOM 1130 C C . GLY A 1 143 ? 24.855 -11.455 -41.394 1.00 52.41 143 GLY A C 1
ATOM 1131 O O . GLY A 1 143 ? 24.595 -10.314 -41.027 1.00 52.41 143 GLY A O 1
ATOM 1132 N N . MET A 1 144 ? 25.996 -12.033 -41.007 1.00 57.22 144 MET A N 1
ATOM 1133 C CA . MET A 1 144 ? 26.853 -11.465 -39.957 1.00 57.22 144 MET A CA 1
ATOM 1134 C C . MET A 1 144 ? 28.353 -11.591 -40.276 1.00 57.22 144 MET A C 1
ATOM 1136 O O . MET A 1 144 ? 29.089 -12.324 -39.614 1.00 57.22 144 MET A O 1
ATOM 1140 N N . ARG A 1 145 ? 28.846 -10.780 -41.233 1.00 62.03 145 ARG A N 1
ATOM 1141 C CA . ARG A 1 145 ? 30.285 -10.662 -41.593 1.00 62.03 145 ARG A CA 1
ATOM 1142 C C . ARG A 1 145 ? 31.215 -10.429 -40.402 1.00 62.03 145 ARG A C 1
ATOM 1144 O O . ARG A 1 145 ? 32.397 -10.769 -40.477 1.00 62.03 145 ARG A O 1
ATOM 1151 N N . PHE A 1 146 ? 30.710 -9.813 -39.332 1.00 63.88 146 PHE A N 1
ATOM 1152 C CA . PHE A 1 146 ? 31.491 -9.534 -38.132 1.00 63.88 146 PHE A CA 1
ATOM 1153 C C . PHE A 1 146 ? 32.084 -10.827 -37.553 1.00 63.88 146 PHE A C 1
ATOM 1155 O O . PHE A 1 146 ? 33.300 -10.924 -37.412 1.00 63.88 146 PHE A O 1
ATOM 1162 N N . PHE A 1 147 ? 31.267 -11.855 -37.313 1.00 64.25 147 PHE A N 1
ATOM 1163 C CA . PHE A 1 147 ? 31.730 -13.096 -36.683 1.00 64.25 147 PHE A CA 1
ATOM 1164 C C . PHE A 1 147 ? 32.649 -13.928 -37.588 1.00 64.25 147 PHE A C 1
ATOM 1166 O O . PHE A 1 147 ? 33.638 -14.483 -37.113 1.00 64.25 147 PHE A O 1
ATOM 1173 N N . GLU A 1 148 ? 32.392 -13.959 -38.896 1.00 63.09 148 GLU A N 1
ATOM 1174 C CA . GLU A 1 148 ? 33.227 -14.692 -39.859 1.00 63.09 148 GLU A CA 1
ATOM 1175 C C . GLU A 1 148 ? 34.626 -14.085 -39.984 1.00 63.09 148 GLU A C 1
ATOM 1177 O O . GLU A 1 148 ? 35.633 -14.794 -39.998 1.00 63.09 148 GLU A O 1
ATOM 1182 N N . THR A 1 149 ? 34.703 -12.754 -40.010 1.00 66.31 149 THR A N 1
ATOM 1183 C CA . THR A 1 149 ? 35.977 -12.032 -40.100 1.00 66.31 149 THR A CA 1
ATOM 1184 C C . THR A 1 149 ? 36.848 -12.304 -38.869 1.00 66.31 149 THR A C 1
ATOM 1186 O O . THR A 1 149 ? 38.055 -12.523 -38.997 1.00 66.31 149 THR A O 1
ATOM 1189 N N . TRP A 1 150 ? 36.234 -12.384 -37.685 1.00 64.75 150 TRP A N 1
ATOM 1190 C CA . TRP A 1 150 ? 36.915 -12.805 -36.460 1.00 64.75 150 TRP A CA 1
ATOM 1191 C C . TRP A 1 150 ? 37.352 -14.272 -36.498 1.00 64.75 150 TRP A C 1
ATOM 1193 O O . TRP A 1 150 ? 38.478 -14.570 -36.109 1.00 64.75 150 TRP A O 1
ATOM 1203 N N . ALA A 1 151 ? 36.526 -15.186 -37.012 1.00 72.00 151 ALA A N 1
ATOM 1204 C CA . ALA A 1 151 ? 36.884 -16.602 -37.126 1.00 72.00 151 ALA A CA 1
ATOM 1205 C C . ALA A 1 151 ? 38.126 -16.828 -38.012 1.00 72.00 151 ALA A C 1
ATOM 1207 O O . ALA A 1 151 ? 39.015 -17.611 -37.661 1.00 72.00 151 ALA A O 1
ATOM 1208 N N . TYR A 1 152 ? 38.246 -16.105 -39.129 1.00 68.69 152 TYR A N 1
ATOM 1209 C CA . TYR A 1 152 ? 39.444 -16.156 -39.977 1.00 68.69 152 TYR A CA 1
ATOM 1210 C C . TYR A 1 152 ? 40.669 -15.533 -39.300 1.00 68.69 152 TYR A C 1
ATOM 1212 O O . TYR A 1 152 ? 41.757 -16.108 -39.355 1.00 68.69 152 TYR A O 1
ATOM 1220 N N . MET A 1 153 ? 40.493 -14.418 -38.587 1.00 67.31 153 MET A N 1
ATOM 1221 C CA . MET A 1 153 ? 41.583 -13.806 -37.822 1.00 67.31 153 MET A CA 1
ATOM 1222 C C . MET A 1 153 ? 42.098 -14.712 -36.697 1.00 67.31 153 MET A C 1
ATOM 1224 O O . MET A 1 153 ? 43.308 -14.866 -36.553 1.00 67.31 153 MET A O 1
ATOM 1228 N N . ILE A 1 154 ? 41.207 -15.361 -35.945 1.00 75.19 154 ILE A N 1
ATOM 1229 C CA . ILE A 1 154 ? 41.570 -16.260 -34.837 1.00 75.19 154 ILE A CA 1
ATOM 1230 C C . ILE A 1 154 ? 42.201 -17.556 -35.358 1.00 75.19 154 ILE A C 1
ATOM 1232 O O . ILE A 1 154 ? 43.139 -18.076 -34.760 1.00 75.19 154 ILE A O 1
ATOM 1236 N N . SER A 1 155 ? 41.721 -18.074 -36.491 1.00 73.31 155 SER A N 1
ATOM 1237 C CA . SER A 1 155 ? 42.280 -19.286 -37.101 1.00 73.31 155 SER A CA 1
ATOM 1238 C C . SER A 1 155 ? 43.591 -19.052 -37.861 1.00 73.31 155 SER A C 1
ATOM 1240 O O . SER A 1 155 ? 44.203 -20.019 -38.316 1.00 73.31 155 SER A O 1
ATOM 1242 N N . GLY A 1 156 ? 44.025 -17.794 -38.020 1.00 69.44 156 GLY A N 1
ATOM 1243 C CA . GLY A 1 156 ? 45.247 -17.425 -38.742 1.00 69.44 156 GLY A CA 1
ATOM 1244 C C . GLY A 1 156 ? 45.201 -17.723 -40.246 1.00 69.44 156 GLY A C 1
ATOM 1245 O O . GLY A 1 156 ? 46.234 -17.694 -40.916 1.00 69.44 156 GLY A O 1
ATOM 1246 N N . LYS A 1 157 ? 44.019 -18.028 -40.794 1.00 71.69 157 LYS A N 1
ATOM 1247 C CA . LYS A 1 157 ? 43.813 -18.346 -42.211 1.00 71.69 157 LYS A CA 1
ATOM 1248 C C . LYS A 1 157 ? 43.277 -17.122 -42.944 1.00 71.69 157 LYS A C 1
ATOM 1250 O O . LYS A 1 157 ? 42.473 -16.366 -42.408 1.00 71.69 157 LYS A O 1
ATOM 1255 N N . ARG A 1 158 ? 43.696 -16.926 -44.197 1.00 59.94 158 ARG A N 1
ATOM 1256 C CA . ARG A 1 158 ? 43.127 -15.865 -45.041 1.00 59.94 158 ARG A CA 1
ATOM 1257 C C . ARG A 1 158 ? 41.761 -16.301 -45.579 1.00 59.94 158 ARG A C 1
ATOM 1259 O O . ARG A 1 158 ? 41.635 -17.462 -45.974 1.00 59.94 158 ARG A O 1
ATOM 1266 N N . PRO A 1 159 ? 40.766 -15.399 -45.620 1.00 63.72 159 PRO A N 1
ATOM 1267 C CA . PRO A 1 159 ? 39.483 -15.714 -46.226 1.00 63.72 159 PRO A CA 1
ATOM 1268 C C . PRO A 1 159 ? 39.659 -15.976 -47.734 1.00 63.72 159 PRO A C 1
ATOM 1270 O O . PRO A 1 159 ? 40.503 -15.332 -48.370 1.00 63.72 159 PRO A O 1
ATOM 1273 N N . PRO A 1 160 ? 38.902 -16.925 -48.312 1.00 63.25 160 PRO A N 1
ATOM 1274 C CA . PRO A 1 160 ? 38.988 -17.235 -49.734 1.00 63.25 160 PRO A CA 1
ATOM 1275 C C . PRO A 1 160 ? 38.479 -16.065 -50.602 1.00 63.25 160 PRO A C 1
ATOM 1277 O O . PRO A 1 160 ? 37.585 -15.329 -50.175 1.00 63.25 160 PRO A O 1
ATOM 1280 N N . PRO A 1 161 ? 39.015 -15.889 -51.826 1.00 61.56 161 PRO A N 1
ATOM 1281 C CA . PRO A 1 161 ? 38.527 -14.887 -52.770 1.00 61.56 161 PRO A CA 1
ATOM 1282 C C . PRO A 1 161 ? 37.088 -15.195 -53.209 1.00 61.56 161 PRO A C 1
ATOM 1284 O O . PRO A 1 161 ? 36.713 -16.355 -53.398 1.00 61.56 161 PRO A O 1
ATOM 1287 N N . CYS A 1 162 ? 36.284 -14.143 -53.386 1.00 61.28 162 CYS A N 1
ATOM 1288 C CA . CYS A 1 162 ? 34.846 -14.219 -53.676 1.00 61.28 162 CYS A CA 1
ATOM 1289 C C . CYS A 1 162 ? 34.499 -15.052 -54.923 1.00 61.28 162 CYS A C 1
ATOM 1291 O O . CYS A 1 162 ? 33.413 -15.620 -55.018 1.00 61.28 162 CYS A O 1
ATOM 1293 N N . ASP A 1 163 ? 35.442 -15.198 -55.846 1.00 58.09 163 ASP A N 1
ATOM 1294 C CA . ASP A 1 163 ? 35.288 -15.948 -57.093 1.00 58.09 163 ASP A CA 1
ATOM 1295 C C . ASP A 1 163 ? 35.021 -17.447 -56.868 1.00 58.09 163 ASP A C 1
ATOM 1297 O O . ASP A 1 163 ? 34.467 -18.116 -57.742 1.00 58.09 163 ASP A O 1
ATOM 1301 N N . ALA A 1 164 ? 35.393 -17.977 -55.695 1.00 54.75 164 ALA A N 1
ATOM 1302 C CA . ALA A 1 164 ? 35.178 -19.373 -55.320 1.00 54.75 164 ALA A CA 1
ATOM 1303 C C . ALA A 1 164 ? 33.698 -19.707 -55.058 1.00 54.75 164 ALA A C 1
ATOM 1305 O O . ALA A 1 164 ? 33.276 -20.831 -55.312 1.00 54.75 164 ALA A O 1
ATOM 1306 N N . TYR A 1 165 ? 32.902 -18.736 -54.598 1.00 53.62 165 TYR A N 1
ATOM 1307 C CA . TYR A 1 165 ? 31.487 -18.939 -54.259 1.00 53.62 165 TYR A CA 1
ATOM 1308 C C . TYR A 1 165 ? 30.536 -18.734 -55.441 1.00 53.62 165 TYR A C 1
ATOM 1310 O O . TYR A 1 165 ? 29.414 -19.222 -55.410 1.00 53.62 165 TYR A O 1
ATOM 1318 N N . ARG A 1 166 ? 30.989 -18.083 -56.520 1.00 49.47 166 ARG A N 1
ATOM 1319 C CA . ARG A 1 166 ? 30.205 -17.904 -57.756 1.00 49.47 166 ARG A CA 1
ATOM 1320 C C . ARG A 1 166 ? 29.999 -19.217 -58.534 1.00 49.47 166 ARG A C 1
ATOM 1322 O O . ARG A 1 166 ? 29.193 -19.255 -59.455 1.00 49.47 166 ARG A O 1
ATOM 1329 N N . ARG A 1 167 ? 30.753 -20.276 -58.213 1.00 46.78 167 ARG A N 1
ATOM 1330 C CA . ARG A 1 167 ? 30.775 -21.546 -58.959 1.00 46.78 167 ARG A CA 1
ATOM 1331 C C . ARG A 1 167 ? 30.015 -22.703 -58.304 1.00 46.78 167 ARG A C 1
ATOM 1333 O O . ARG A 1 167 ? 30.068 -23.798 -58.856 1.00 46.78 167 ARG A O 1
ATOM 1340 N N . LEU A 1 168 ? 29.335 -22.494 -57.175 1.00 47.44 168 LEU A N 1
ATOM 1341 C CA . LEU A 1 168 ? 28.399 -23.502 -56.673 1.00 47.44 168 LEU A CA 1
ATOM 1342 C C . LEU A 1 168 ? 27.148 -23.463 -57.567 1.00 47.44 168 LEU A C 1
ATOM 1344 O O . LEU A 1 168 ? 26.490 -22.424 -57.585 1.00 47.44 168 LEU A O 1
ATOM 1348 N N . PRO A 1 169 ? 26.822 -24.517 -58.336 1.00 42.09 169 PRO A N 1
ATOM 1349 C CA . PRO A 1 169 ? 25.477 -24.630 -58.871 1.00 42.09 169 PRO A CA 1
ATOM 1350 C C . PRO A 1 169 ? 24.504 -24.752 -57.694 1.00 42.09 169 PRO A C 1
ATOM 1352 O O . PRO A 1 169 ? 24.773 -25.474 -56.731 1.00 42.09 169 PRO A O 1
ATOM 1355 N N . ASP A 1 170 ? 23.410 -24.002 -57.782 1.00 49.88 170 ASP A N 1
ATOM 1356 C CA . ASP A 1 170 ? 22.232 -24.110 -56.929 1.00 49.88 170 ASP A CA 1
ATOM 1357 C C . ASP A 1 170 ? 21.683 -25.542 -56.970 1.00 49.88 170 ASP A C 1
ATOM 1359 O O . ASP A 1 170 ? 20.822 -25.864 -57.781 1.00 49.88 170 ASP A O 1
ATOM 1363 N N . GLU A 1 171 ? 22.157 -26.418 -56.097 1.00 45.59 171 GLU A N 1
ATOM 1364 C CA . GLU A 1 171 ? 21.423 -27.626 -55.744 1.00 45.59 171 GLU A CA 1
ATOM 1365 C C . GLU A 1 171 ? 21.531 -27.847 -54.244 1.00 45.59 171 GLU A C 1
ATOM 1367 O O . GLU A 1 171 ? 22.610 -28.105 -53.713 1.00 45.59 171 GLU A O 1
ATOM 1372 N N . LEU A 1 172 ? 20.387 -27.716 -53.571 1.00 41.78 172 LEU A N 1
ATOM 1373 C CA . LEU A 1 172 ? 19.815 -28.698 -52.641 1.00 41.78 172 LEU A CA 1
ATOM 1374 C C . LEU A 1 172 ? 18.487 -28.129 -52.091 1.00 41.78 172 LEU A C 1
ATOM 1376 O O . LEU A 1 172 ? 18.451 -26.929 -51.812 1.00 41.78 172 LEU A O 1
ATOM 1380 N N . PRO A 1 173 ? 17.425 -28.923 -51.829 1.00 43.44 173 PRO A N 1
ATOM 1381 C CA . PRO A 1 173 ? 17.238 -30.368 -52.027 1.00 43.44 173 PRO A CA 1
ATOM 1382 C C . PRO A 1 173 ? 15.971 -30.729 -52.850 1.00 43.44 173 PRO A C 1
ATOM 1384 O O . PRO A 1 173 ? 14.934 -30.079 -52.734 1.00 43.44 173 PRO A O 1
ATOM 1387 N N . GLY A 1 174 ? 16.030 -31.805 -53.641 1.00 33.81 174 GLY A N 1
ATOM 1388 C CA . GLY A 1 174 ? 14.838 -32.495 -54.153 1.00 33.81 174 GLY A CA 1
ATOM 1389 C C . GLY A 1 174 ? 14.341 -33.507 -53.121 1.00 33.81 174 GLY A C 1
ATOM 1390 O O . GLY A 1 174 ? 15.069 -34.434 -52.764 1.00 33.81 174 GLY A O 1
ATOM 1391 N N . ASP A 1 175 ? 13.149 -33.252 -52.590 1.00 45.03 175 ASP A N 1
ATOM 1392 C CA . ASP A 1 175 ? 12.336 -34.164 -51.788 1.00 45.03 175 ASP A CA 1
ATOM 1393 C C . ASP A 1 175 ? 11.582 -35.115 -52.723 1.00 45.03 175 ASP A C 1
ATOM 1395 O O . ASP A 1 175 ? 10.619 -34.711 -53.374 1.00 45.03 175 ASP A O 1
ATOM 1399 N N . ASP A 1 176 ? 12.005 -36.379 -52.770 1.00 37.84 176 ASP A N 1
ATOM 1400 C CA . ASP A 1 176 ? 11.360 -37.412 -53.574 1.00 37.84 176 ASP A CA 1
ATOM 1401 C C . ASP A 1 176 ? 11.196 -38.679 -52.723 1.00 37.84 176 ASP A C 1
ATOM 1403 O O . ASP A 1 176 ? 12.078 -39.537 -52.623 1.00 37.84 176 ASP A O 1
ATOM 1407 N N . GLY A 1 177 ? 10.032 -38.794 -52.085 1.00 37.88 177 GLY A N 1
ATOM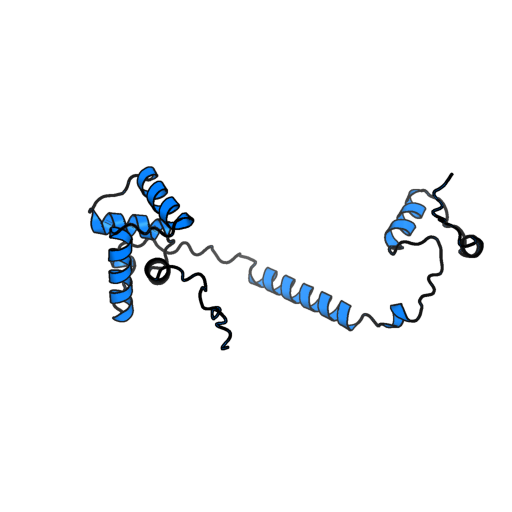 1408 C CA . GLY A 1 177 ? 9.519 -40.059 -51.578 1.00 37.88 177 GLY A CA 1
ATOM 1409 C C . GLY A 1 177 ? 9.050 -40.996 -52.703 1.00 37.88 177 GLY A C 1
ATOM 1410 O O . GLY A 1 177 ? 8.509 -40.558 -53.715 1.00 37.88 177 GLY A O 1
ATOM 1411 N N . GLY A 1 178 ? 9.167 -42.306 -52.455 1.00 36.94 178 GLY A N 1
ATOM 1412 C CA . GLY A 1 178 ? 8.630 -43.396 -53.287 1.00 36.94 178 GLY A CA 1
ATOM 1413 C C . GLY A 1 178 ? 9.667 -43.938 -54.278 1.00 36.94 178 GLY A C 1
ATOM 1414 O O . GLY A 1 178 ? 10.174 -43.201 -55.106 1.00 36.94 178 GLY A O 1
ATOM 1415 N N . LYS A 1 179 ? 10.030 -45.220 -54.287 1.00 34.25 179 LYS A N 1
ATOM 1416 C CA . LYS A 1 179 ? 9.299 -46.442 -53.946 1.00 34.25 179 LYS A CA 1
ATOM 1417 C C . LYS A 1 179 ? 10.303 -47.560 -53.668 1.00 34.25 179 LYS A C 1
ATOM 1419 O O . LYS A 1 179 ? 11.369 -47.538 -54.321 1.00 34.25 179 LYS A O 1
#